Protein AF-A0A2P8VIB0-F1 (afdb_monomer_lite)

Sequence (89 aa):
MISIYPRGADPKTRWYKDEPDINLTINQGQLCIDPAFYTFEEHRQYVVRTVMWSDKKYKETRFGSRLVMAAFEIKNGHAYRVVLEEREL

Secondary structure (DSSP, 8-state):
-EEEEETT--GGG-EEESS--TT--EETTEE---TTT-PPPTT-EEEEEEEEE-HHHHHH-S--EEEEEEEEEEETTEEEEEPPPGGG-

Structure (mmCIF, N/CA/C/O backbone):
data_AF-A0A2P8VIB0-F1
#
_entry.id   AF-A0A2P8VIB0-F1
#
loop_
_atom_site.group_PDB
_atom_site.id
_atom_site.type_symbol
_atom_site.label_atom_id
_atom_site.label_alt_id
_atom_site.label_comp_id
_atom_site.label_asym_id
_atom_site.label_entity_id
_atom_site.label_seq_id
_atom_site.pdbx_PDB_ins_code
_atom_site.Cartn_x
_atom_site.Cartn_y
_atom_site.Cartn_z
_atom_site.occupancy
_atom_site.B_iso_or_equiv
_atom_site.auth_seq_id
_atom_site.auth_comp_id
_atom_site.auth_asym_id
_atom_site.auth_atom_id
_atom_site.pdbx_PDB_model_num
ATOM 1 N N . MET A 1 1 ? 4.635 6.571 -7.792 1.00 84.94 1 MET A N 1
ATOM 2 C CA . MET A 1 1 ? 3.375 6.896 -7.094 1.00 84.94 1 MET A CA 1
ATOM 3 C C . MET A 1 1 ? 2.874 5.721 -6.273 1.00 84.94 1 MET A C 1
ATOM 5 O O . MET A 1 1 ? 2.768 4.613 -6.796 1.00 84.94 1 MET A O 1
ATOM 9 N N . ILE A 1 2 ? 2.512 5.993 -5.021 1.00 89.56 2 ILE A N 1
ATOM 10 C CA . ILE A 1 2 ? 1.784 5.094 -4.121 1.00 89.56 2 ILE A CA 1
ATOM 11 C C . ILE A 1 2 ? 0.599 5.840 -3.493 1.00 89.56 2 ILE A C 1
ATOM 13 O O . ILE A 1 2 ? 0.696 7.025 -3.182 1.00 89.56 2 ILE A O 1
ATOM 17 N N . SER A 1 3 ? -0.521 5.150 -3.310 1.00 92.56 3 SER A N 1
ATOM 18 C CA . SER A 1 3 ? -1.668 5.608 -2.533 1.00 92.56 3 SER A CA 1
ATOM 19 C C . SER A 1 3 ? -2.070 4.524 -1.545 1.00 92.56 3 SER A C 1
ATOM 21 O O . SER A 1 3 ? -2.107 3.343 -1.895 1.00 92.56 3 SER A O 1
ATOM 23 N N . ILE A 1 4 ? -2.336 4.937 -0.310 1.00 93.94 4 ILE A N 1
ATOM 24 C CA . ILE A 1 4 ? -2.691 4.072 0.812 1.00 93.94 4 ILE A CA 1
ATOM 25 C C . ILE A 1 4 ? -3.938 4.665 1.445 1.00 93.94 4 ILE A C 1
ATOM 27 O O . ILE A 1 4 ? -3.983 5.861 1.733 1.00 93.94 4 ILE A O 1
ATOM 31 N N . TYR A 1 5 ? -4.974 3.860 1.635 1.00 94.31 5 TYR A N 1
ATOM 32 C CA . TYR A 1 5 ? -6.210 4.368 2.210 1.00 94.31 5 TYR A CA 1
ATOM 33 C C . TYR A 1 5 ? -7.003 3.273 2.913 1.00 94.31 5 TYR A C 1
ATOM 35 O O . TYR A 1 5 ? -6.990 2.123 2.467 1.00 94.31 5 TYR A O 1
ATOM 43 N N . PRO A 1 6 ? -7.719 3.617 3.997 1.00 94.88 6 PRO A N 1
ATOM 44 C CA . PRO A 1 6 ? -8.714 2.729 4.565 1.00 94.88 6 PRO A CA 1
ATOM 45 C C . PRO A 1 6 ? -9.734 2.315 3.509 1.00 94.88 6 PRO A C 1
ATOM 47 O O . PRO A 1 6 ? -10.194 3.141 2.714 1.00 94.88 6 PRO A O 1
ATOM 50 N N . ARG A 1 7 ? -10.125 1.045 3.511 1.00 93.81 7 ARG A N 1
ATOM 51 C CA . ARG A 1 7 ? -11.164 0.549 2.611 1.00 93.81 7 ARG A CA 1
ATOM 52 C C . ARG A 1 7 ? -12.463 1.333 2.828 1.00 93.81 7 ARG A C 1
ATOM 54 O O . ARG A 1 7 ? -12.893 1.552 3.957 1.00 93.81 7 ARG A O 1
ATOM 61 N N . GLY A 1 8 ? -13.075 1.776 1.729 1.00 90.00 8 GLY A N 1
ATOM 62 C CA . GLY A 1 8 ? -14.276 2.618 1.750 1.00 90.00 8 GLY A CA 1
ATOM 63 C C . GLY A 1 8 ? -14.036 4.108 2.029 1.00 90.00 8 GLY A C 1
ATOM 64 O O . GLY A 1 8 ? -15.008 4.857 2.077 1.00 90.00 8 GLY A O 1
ATOM 65 N N . ALA A 1 9 ? -12.785 4.558 2.184 1.00 91.12 9 ALA A N 1
ATOM 66 C CA . ALA A 1 9 ? -12.481 5.981 2.316 1.00 91.12 9 ALA A CA 1
ATOM 67 C C . ALA A 1 9 ? -12.863 6.776 1.054 1.00 91.12 9 ALA A C 1
ATOM 69 O O . ALA A 1 9 ? -12.692 6.300 -0.078 1.00 91.12 9 ALA A O 1
ATOM 70 N N . ASP A 1 10 ? -13.330 8.011 1.265 1.00 89.12 10 ASP A N 1
ATOM 71 C CA . ASP A 1 10 ? -13.585 8.980 0.197 1.00 89.12 10 ASP A CA 1
ATOM 72 C C . ASP A 1 10 ? -12.309 9.166 -0.652 1.00 89.12 10 ASP A C 1
ATOM 74 O O . ASP A 1 10 ? -11.226 9.367 -0.094 1.00 89.12 10 ASP A O 1
ATOM 78 N N . PRO A 1 11 ? -12.392 9.113 -1.995 1.00 85.81 11 PRO A N 1
ATOM 79 C CA . PRO A 1 11 ? -11.256 9.369 -2.876 1.00 85.81 11 PRO A CA 1
ATOM 80 C C . PRO A 1 11 ? -10.448 10.631 -2.545 1.00 85.81 11 PRO A C 1
ATOM 82 O O . PRO A 1 11 ? -9.231 10.627 -2.719 1.00 85.81 11 PRO A O 1
ATOM 85 N N . LYS A 1 12 ? -11.095 11.686 -2.036 1.00 86.38 12 LYS A N 1
ATOM 86 C CA . LYS A 1 12 ? -10.465 12.967 -1.685 1.00 86.38 12 LYS A CA 1
ATOM 87 C C . LYS A 1 12 ? -9.612 12.909 -0.419 1.00 86.38 12 LYS A C 1
ATOM 89 O O . LYS A 1 12 ? -8.784 13.791 -0.221 1.00 86.38 12 LYS A O 1
ATOM 94 N N . THR A 1 13 ? -9.813 11.910 0.439 1.00 85.81 13 THR A N 1
ATOM 95 C CA . THR A 1 13 ? -9.085 11.762 1.712 1.00 85.81 13 THR A CA 1
ATOM 96 C C . THR A 1 13 ? -7.992 10.702 1.646 1.00 85.81 13 THR A C 1
ATOM 98 O O . THR A 1 13 ? -7.326 10.430 2.645 1.00 85.81 13 THR A O 1
ATOM 101 N N . ARG A 1 14 ? -7.787 10.096 0.471 1.00 90.31 14 ARG A N 1
ATOM 102 C CA . ARG A 1 14 ? -6.760 9.075 0.277 1.00 90.31 14 ARG A CA 1
ATOM 103 C C . ARG A 1 14 ? -5.382 9.691 0.438 1.00 90.31 14 ARG A C 1
ATOM 105 O O . ARG A 1 14 ? -5.042 10.678 -0.213 1.00 90.31 14 ARG A O 1
ATOM 112 N N . TRP A 1 15 ? -4.568 9.053 1.265 1.00 92.50 15 TRP A N 1
ATOM 113 C CA . TRP A 1 15 ? -3.168 9.407 1.363 1.00 92.50 15 TRP A CA 1
ATOM 114 C C . TRP A 1 15 ? -2.459 8.982 0.070 1.00 92.50 15 TRP A C 1
ATOM 116 O O . TRP A 1 15 ? -2.695 7.886 -0.459 1.00 92.50 15 TRP A O 1
ATOM 126 N N . TYR A 1 16 ? -1.625 9.861 -0.479 1.00 90.50 16 TYR A N 1
ATOM 127 C CA . TYR A 1 16 ? -0.865 9.588 -1.693 1.00 90.50 16 TYR A CA 1
ATOM 128 C C . TYR A 1 16 ? 0.497 10.275 -1.654 1.00 90.50 16 TYR A C 1
ATOM 130 O O . TYR A 1 16 ? 0.663 11.338 -1.058 1.00 90.50 16 TYR A O 1
ATOM 138 N N . LYS A 1 17 ? 1.462 9.663 -2.338 1.00 88.38 17 LYS A N 1
ATOM 139 C CA . LYS A 1 17 ? 2.772 10.245 -2.617 1.00 88.38 17 LYS A CA 1
ATOM 140 C C . LYS A 1 17 ? 3.152 9.922 -4.056 1.00 88.38 17 LYS A C 1
ATOM 142 O O . LYS A 1 17 ? 3.192 8.751 -4.448 1.00 88.38 17 LYS A O 1
ATOM 147 N N . ASP A 1 18 ? 3.375 10.962 -4.855 1.00 82.75 18 ASP A N 1
ATOM 148 C CA . ASP A 1 18 ? 3.625 10.812 -6.291 1.00 82.75 18 ASP A CA 1
ATOM 149 C C . ASP A 1 18 ? 5.024 10.243 -6.564 1.00 82.75 18 ASP A C 1
ATOM 151 O O . ASP A 1 18 ? 5.182 9.210 -7.221 1.00 82.75 18 ASP A O 1
ATOM 155 N N . GLU A 1 19 ? 6.019 10.812 -5.890 1.00 78.81 19 GLU A N 1
ATOM 156 C CA . GLU A 1 19 ? 7.403 10.347 -5.866 1.00 78.81 19 GLU A CA 1
ATOM 157 C C . GLU A 1 19 ? 7.708 9.763 -4.478 1.00 78.81 19 GLU A C 1
ATOM 159 O O . GLU A 1 19 ? 8.162 10.476 -3.581 1.00 78.81 19 GLU A O 1
ATOM 164 N N . PRO A 1 20 ? 7.361 8.487 -4.218 1.00 68.75 20 PRO A N 1
ATOM 165 C CA . PRO A 1 20 ? 7.761 7.840 -2.979 1.00 68.75 20 PRO A CA 1
ATOM 166 C C . PRO A 1 20 ? 9.287 7.799 -2.882 1.00 68.75 20 PRO A C 1
ATOM 168 O O . PRO A 1 20 ? 9.949 7.451 -3.858 1.00 68.75 20 PRO A O 1
ATOM 171 N N . ASP A 1 21 ? 9.832 8.125 -1.707 1.00 64.19 21 ASP A N 1
ATOM 172 C CA . ASP A 1 21 ? 11.275 8.046 -1.478 1.00 64.19 21 ASP A CA 1
ATOM 173 C C . ASP A 1 21 ? 11.797 6.634 -1.784 1.00 64.19 21 ASP A C 1
ATOM 175 O O . ASP A 1 21 ? 11.096 5.636 -1.587 1.00 64.19 21 ASP A O 1
ATOM 179 N N . ILE A 1 22 ? 13.060 6.573 -2.216 1.00 53.00 22 ILE A N 1
ATOM 180 C CA . ILE A 1 22 ? 13.832 5.389 -2.649 1.00 53.00 22 ILE A CA 1
ATOM 181 C C . ILE A 1 22 ? 13.723 4.163 -1.717 1.00 53.00 22 ILE A C 1
ATOM 183 O O . ILE A 1 22 ? 13.988 3.039 -2.142 1.00 53.00 22 ILE A O 1
ATOM 187 N N . ASN A 1 23 ? 13.297 4.344 -0.466 1.00 56.06 23 ASN A N 1
ATOM 188 C CA . ASN A 1 23 ? 13.193 3.274 0.525 1.00 56.06 23 ASN A CA 1
ATOM 189 C C . ASN A 1 23 ? 11.921 2.418 0.414 1.00 56.06 23 ASN A C 1
ATOM 191 O O . ASN A 1 23 ? 11.827 1.405 1.109 1.00 56.06 23 ASN A O 1
ATOM 195 N N . LEU A 1 24 ? 10.975 2.756 -0.474 1.00 63.34 24 LEU A N 1
ATOM 196 C CA . LEU A 1 24 ? 9.924 1.826 -0.905 1.00 63.34 24 LEU A CA 1
ATOM 197 C C . LEU A 1 24 ? 10.549 0.730 -1.770 1.00 63.34 24 LEU A C 1
ATOM 199 O O . LEU A 1 24 ? 10.501 0.728 -3.000 1.00 63.34 24 LEU A O 1
ATOM 203 N N . THR A 1 25 ? 11.204 -0.192 -1.080 1.00 62.88 25 THR A N 1
ATOM 204 C CA . THR A 1 25 ? 11.925 -1.293 -1.689 1.00 62.88 25 THR A CA 1
ATOM 205 C C . THR A 1 25 ? 10.970 -2.433 -1.976 1.00 62.88 25 THR A C 1
ATOM 207 O O . THR A 1 25 ? 10.068 -2.762 -1.201 1.00 62.88 25 THR A O 1
ATOM 210 N N . ILE A 1 26 ? 11.189 -3.044 -3.134 1.00 65.56 26 ILE A N 1
ATOM 211 C CA . ILE A 1 26 ? 10.539 -4.291 -3.493 1.00 65.56 26 ILE A CA 1
ATOM 212 C C . ILE A 1 26 ? 11.554 -5.376 -3.234 1.00 65.56 26 ILE A C 1
ATOM 214 O O . ILE A 1 26 ? 12.436 -5.625 -4.056 1.00 65.56 26 ILE A O 1
ATOM 218 N N . ASN A 1 27 ? 11.455 -5.981 -2.060 1.00 68.25 27 ASN A N 1
ATOM 219 C CA . ASN A 1 27 ? 12.354 -7.045 -1.669 1.00 68.25 27 ASN A CA 1
ATOM 220 C C . ASN A 1 27 ? 11.674 -8.384 -1.943 1.00 68.25 27 ASN A C 1
ATOM 222 O O . ASN A 1 27 ? 10.603 -8.656 -1.412 1.00 68.25 27 ASN A O 1
ATOM 226 N N . GLN A 1 28 ? 12.258 -9.199 -2.825 1.00 68.50 28 GLN A N 1
ATOM 227 C CA . GLN A 1 28 ? 11.736 -10.532 -3.165 1.00 68.50 28 GLN A CA 1
ATOM 228 C C . GLN A 1 28 ? 10.245 -10.545 -3.571 1.00 68.50 28 GLN A C 1
ATOM 230 O O . GLN A 1 28 ? 9.506 -11.478 -3.270 1.00 68.50 28 GLN A O 1
ATOM 235 N N . GLY A 1 29 ? 9.790 -9.499 -4.270 1.00 68.88 29 GLY A N 1
ATOM 236 C CA . GLY A 1 29 ? 8.395 -9.371 -4.709 1.00 68.88 29 GLY A CA 1
ATOM 237 C C . GLY A 1 29 ? 7.422 -8.886 -3.630 1.00 68.88 29 GLY A C 1
ATOM 238 O O . GLY A 1 29 ? 6.219 -8.859 -3.878 1.00 68.88 29 GLY A O 1
ATOM 239 N N . GLN A 1 30 ? 7.920 -8.481 -2.462 1.00 76.94 30 GLN A N 1
ATOM 240 C CA . GLN A 1 30 ? 7.134 -7.881 -1.390 1.00 76.94 30 GLN A CA 1
ATOM 241 C C . GLN A 1 30 ? 7.310 -6.366 -1.397 1.00 76.94 30 GLN A C 1
ATOM 243 O O . GLN A 1 30 ? 8.423 -5.867 -1.553 1.00 76.94 30 GLN A O 1
ATOM 248 N N . LEU A 1 31 ? 6.208 -5.640 -1.224 1.00 79.38 31 LEU A N 1
ATOM 249 C CA . LEU A 1 31 ? 6.232 -4.201 -0.995 1.00 79.38 31 LEU A CA 1
ATOM 250 C C . LEU A 1 31 ? 6.454 -3.950 0.498 1.00 79.38 31 LEU A C 1
ATOM 252 O O . LEU A 1 31 ? 5.562 -4.226 1.300 1.00 79.38 31 LEU A O 1
ATOM 256 N N . CYS A 1 32 ? 7.620 -3.424 0.862 1.00 81.50 32 CYS A N 1
ATOM 257 C CA . CYS A 1 32 ? 7.931 -3.083 2.247 1.00 81.50 32 CYS A CA 1
ATOM 258 C C . CYS A 1 32 ? 7.582 -1.613 2.508 1.00 81.50 32 CYS A C 1
ATOM 260 O O . CYS A 1 32 ? 8.150 -0.719 1.882 1.00 81.50 32 CYS A O 1
ATOM 262 N N . ILE A 1 33 ? 6.640 -1.367 3.420 1.00 83.81 33 ILE A N 1
ATOM 263 C CA . ILE A 1 33 ? 6.213 -0.021 3.824 1.00 83.81 33 ILE A CA 1
ATOM 264 C C . ILE A 1 33 ? 6.718 0.214 5.245 1.00 83.81 33 ILE A C 1
ATOM 266 O O . ILE A 1 33 ? 6.272 -0.451 6.177 1.00 83.81 33 ILE A O 1
ATOM 270 N N . ASP A 1 34 ? 7.669 1.132 5.395 1.00 83.50 34 ASP A N 1
ATOM 271 C CA . ASP A 1 34 ? 8.221 1.496 6.701 1.00 83.50 34 ASP A CA 1
ATOM 272 C C . ASP A 1 34 ? 7.153 2.209 7.562 1.00 83.50 34 ASP A C 1
ATOM 274 O O . ASP A 1 34 ? 6.422 3.052 7.032 1.00 83.50 34 ASP A O 1
ATOM 278 N N . PRO A 1 35 ? 7.047 1.939 8.875 1.00 83.06 35 PRO A N 1
ATOM 279 C CA . PRO A 1 35 ? 6.157 2.686 9.767 1.00 83.06 35 PRO A CA 1
ATOM 280 C C . PRO A 1 35 ? 6.395 4.207 9.772 1.00 83.06 35 PRO A C 1
ATOM 282 O O . PRO A 1 35 ? 5.455 4.968 9.976 1.00 83.06 35 PRO A O 1
ATOM 285 N N . ALA A 1 36 ? 7.620 4.675 9.505 1.00 84.94 36 ALA A N 1
ATOM 286 C CA . ALA A 1 36 ? 7.924 6.097 9.328 1.00 84.94 36 ALA A CA 1
ATOM 287 C C . ALA A 1 36 ? 7.345 6.673 8.022 1.00 84.94 36 ALA A C 1
ATOM 289 O O . ALA A 1 36 ? 7.180 7.886 7.899 1.00 84.94 36 ALA A O 1
ATOM 290 N N . PHE A 1 37 ? 7.041 5.817 7.042 1.00 86.38 37 PHE A N 1
ATOM 291 C CA . PHE A 1 37 ? 6.402 6.199 5.786 1.00 86.38 37 PHE A CA 1
ATOM 292 C C . PHE A 1 37 ? 4.877 6.262 5.919 1.00 86.38 37 PHE A C 1
ATOM 294 O O . PHE A 1 37 ? 4.257 7.214 5.445 1.00 86.38 37 PHE A O 1
ATOM 301 N N . TYR A 1 38 ? 4.271 5.247 6.541 1.00 89.25 38 TYR A N 1
ATOM 302 C CA . TYR A 1 38 ? 2.83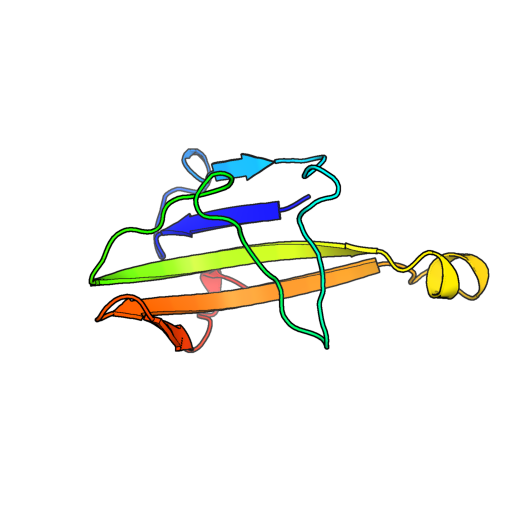5 5.200 6.802 1.00 89.25 38 TYR A CA 1
ATOM 303 C C . TYR A 1 38 ? 2.519 4.281 7.985 1.00 89.25 38 TYR A C 1
ATOM 305 O O . TYR A 1 38 ? 2.898 3.109 7.987 1.00 89.25 38 TYR A O 1
ATOM 313 N N . THR A 1 39 ? 1.751 4.789 8.948 1.00 91.06 39 THR A N 1
ATOM 314 C CA . THR A 1 39 ? 1.280 4.009 10.098 1.00 91.06 39 THR A CA 1
ATOM 315 C C . THR A 1 39 ? -0.117 3.471 9.832 1.00 91.06 39 THR A C 1
ATOM 317 O O . THR A 1 39 ? -1.044 4.233 9.556 1.00 91.06 39 THR A O 1
ATOM 320 N N . PHE A 1 40 ? -0.280 2.157 9.953 1.00 93.00 40 PHE A N 1
ATOM 321 C CA . PHE A 1 40 ? -1.579 1.506 9.845 1.00 93.00 40 PHE A CA 1
ATOM 322 C C . PHE A 1 40 ? -2.236 1.349 11.218 1.00 93.00 40 PHE A C 1
ATOM 324 O O . PHE A 1 40 ? -1.567 1.049 12.204 1.00 93.00 40 PHE A O 1
ATOM 331 N N . GLU A 1 41 ? -3.551 1.530 11.267 1.00 94.00 41 GLU A N 1
ATOM 332 C CA . GLU A 1 41 ? -4.354 1.300 12.464 1.00 94.00 41 GLU A CA 1
ATOM 333 C C . GLU A 1 41 ? -4.729 -0.179 12.596 1.00 94.00 41 GLU A C 1
ATOM 335 O O . GLU A 1 41 ? -5.012 -0.863 11.608 1.00 94.00 41 GLU A O 1
ATOM 340 N N . GLU A 1 42 ? -4.775 -0.650 13.838 1.00 94.75 42 GLU A N 1
ATOM 341 C CA . GLU A 1 42 ? -5.189 -2.004 14.192 1.00 94.75 42 GLU A CA 1
ATOM 342 C C . GLU A 1 42 ? -6.677 -2.246 13.873 1.00 94.75 42 GLU A C 1
ATOM 344 O O . GLU A 1 42 ? -7.508 -1.347 14.006 1.00 94.75 42 GLU A O 1
ATOM 349 N N . HIS A 1 43 ? -7.031 -3.475 13.482 1.00 94.75 43 HIS A N 1
ATOM 350 C CA . HIS A 1 43 ? -8.398 -3.911 13.151 1.00 94.75 43 HIS A CA 1
ATOM 351 C C . HIS A 1 43 ? -9.055 -3.133 12.006 1.00 94.75 43 HIS A C 1
ATOM 353 O O . HIS A 1 43 ? -10.281 -3.009 11.933 1.00 94.75 43 HIS A O 1
ATOM 359 N N . ARG A 1 44 ? -8.237 -2.617 11.085 1.00 95.06 44 ARG A N 1
ATOM 360 C CA . ARG A 1 44 ? -8.698 -1.833 9.943 1.00 95.06 44 ARG A CA 1
ATOM 361 C C . ARG A 1 44 ? -8.222 -2.434 8.628 1.00 95.06 44 ARG A C 1
ATOM 363 O O . ARG A 1 44 ? -7.094 -2.913 8.508 1.00 95.06 44 ARG A O 1
ATOM 370 N N . GLN A 1 45 ? -9.110 -2.406 7.634 1.00 96.44 45 GLN A N 1
ATOM 371 C CA . GLN A 1 45 ? -8.800 -2.813 6.266 1.00 96.44 45 GLN A CA 1
ATOM 372 C C . GLN A 1 45 ? -8.279 -1.630 5.458 1.00 96.44 45 GLN A C 1
ATOM 374 O O . GLN A 1 45 ? -8.836 -0.531 5.508 1.00 96.44 45 GLN A O 1
ATOM 379 N N . TYR A 1 46 ? -7.247 -1.887 4.669 1.00 95.75 46 TYR A N 1
ATOM 380 C CA . TYR A 1 46 ? -6.586 -0.924 3.807 1.00 95.75 46 TYR A CA 1
ATOM 381 C C . TYR A 1 46 ? -6.498 -1.447 2.384 1.00 95.75 46 TYR A C 1
ATOM 383 O O . TYR A 1 46 ? -6.436 -2.654 2.146 1.00 95.75 46 TYR A O 1
ATOM 391 N N . VAL A 1 47 ? -6.434 -0.507 1.448 1.00 95.06 47 VAL A N 1
ATOM 392 C CA . VAL A 1 47 ? -6.049 -0.747 0.064 1.00 95.06 47 VAL A CA 1
ATOM 393 C C . VAL A 1 47 ? -4.781 0.045 -0.217 1.00 95.06 47 VAL A C 1
ATOM 395 O O . VAL A 1 47 ? -4.688 1.236 0.090 1.00 95.06 47 VAL A O 1
ATOM 398 N N . VAL A 1 48 ? -3.805 -0.625 -0.820 1.00 92.56 48 VAL A N 1
ATOM 399 C CA . VAL A 1 48 ? -2.588 -0.009 -1.343 1.00 92.56 48 VAL A CA 1
ATOM 400 C C . VAL A 1 48 ? -2.609 -0.115 -2.856 1.00 92.56 48 VAL A C 1
ATOM 402 O O . VAL A 1 48 ? -2.808 -1.194 -3.410 1.00 92.56 48 VAL A O 1
ATOM 405 N N . ARG A 1 49 ? -2.367 1.015 -3.518 1.00 91.50 49 ARG A N 1
ATOM 406 C CA . ARG A 1 49 ? -2.209 1.133 -4.966 1.00 91.50 49 ARG A CA 1
ATOM 407 C C . ARG A 1 49 ? -0.839 1.723 -5.259 1.00 91.50 49 ARG A C 1
ATOM 409 O O . ARG A 1 49 ? -0.562 2.840 -4.838 1.00 91.50 49 ARG A O 1
ATOM 416 N N . THR A 1 50 ? 0.004 1.023 -6.006 1.00 88.25 50 THR A N 1
ATOM 417 C CA . THR A 1 50 ? 1.345 1.511 -6.356 1.00 88.25 50 THR A CA 1
ATOM 418 C C . THR A 1 50 ? 1.685 1.240 -7.815 1.00 88.25 50 THR A C 1
ATOM 420 O O . THR A 1 50 ? 1.302 0.210 -8.368 1.00 88.25 50 THR A O 1
ATOM 423 N N . VAL A 1 51 ? 2.390 2.175 -8.452 1.00 84.75 51 VAL A N 1
ATOM 424 C CA . VAL A 1 51 ? 2.968 1.968 -9.784 1.00 84.75 51 VAL A CA 1
ATOM 425 C C . VAL A 1 51 ? 4.428 1.589 -9.613 1.00 84.75 51 VAL A C 1
ATOM 427 O O . VAL A 1 51 ? 5.246 2.394 -9.171 1.00 84.75 51 VAL A O 1
ATOM 430 N N . MET A 1 52 ? 4.742 0.359 -9.991 1.00 80.19 52 MET A N 1
ATOM 431 C CA . MET A 1 52 ? 6.088 -0.187 -9.976 1.00 80.19 52 MET A CA 1
ATOM 432 C C . MET A 1 52 ? 6.735 0.005 -11.337 1.00 80.19 52 MET A C 1
ATOM 434 O O . MET A 1 52 ? 6.147 -0.377 -12.349 1.00 80.19 52 MET A O 1
ATOM 438 N N . TRP A 1 53 ? 7.952 0.541 -11.355 1.00 78.19 53 TRP A N 1
ATOM 439 C CA . TRP A 1 53 ? 8.754 0.712 -12.563 1.00 78.19 53 TRP A CA 1
ATOM 440 C C . TRP A 1 53 ? 9.929 -0.261 -12.570 1.00 78.19 53 TRP A C 1
ATOM 442 O O . TRP A 1 53 ? 10.522 -0.554 -11.535 1.00 78.19 53 TRP A O 1
ATOM 452 N N . SER A 1 54 ? 10.258 -0.780 -13.749 1.00 77.94 54 SER A N 1
ATOM 453 C CA . SER A 1 54 ? 11.450 -1.586 -13.973 1.00 77.94 54 SER A CA 1
ATOM 454 C C . SER A 1 54 ? 12.293 -0.942 -15.061 1.00 77.94 54 SER A C 1
ATOM 456 O O . SER A 1 54 ? 11.950 -1.015 -16.241 1.00 77.94 54 SER A O 1
ATOM 458 N N . ASP A 1 55 ? 13.438 -0.384 -14.672 1.00 78.56 55 ASP A N 1
ATOM 459 C CA . ASP A 1 55 ? 14.386 0.239 -15.604 1.00 78.56 55 ASP A CA 1
ATOM 460 C C . ASP A 1 55 ? 14.856 -0.742 -16.679 1.00 78.56 55 ASP A C 1
ATOM 462 O O . ASP A 1 55 ? 15.004 -0.388 -17.849 1.00 78.56 55 ASP A O 1
ATOM 466 N N . LYS A 1 56 ? 15.038 -2.013 -16.298 1.00 81.69 56 LYS A N 1
ATOM 467 C CA . LYS A 1 56 ? 15.368 -3.085 -17.240 1.00 81.69 56 LYS A CA 1
ATOM 468 C C . LYS A 1 56 ? 14.260 -3.268 -18.279 1.00 81.69 56 LYS A C 1
ATOM 470 O O . LYS A 1 56 ? 14.544 -3.275 -19.472 1.00 81.69 56 LYS A O 1
ATOM 475 N N . LYS A 1 57 ? 12.998 -3.388 -17.849 1.00 80.88 57 LYS A N 1
ATOM 476 C CA . LYS A 1 57 ? 11.874 -3.599 -18.778 1.00 80.88 57 LYS A CA 1
ATOM 477 C C . LYS A 1 57 ? 11.526 -2.371 -19.600 1.00 80.88 57 LYS A C 1
ATOM 479 O O . LYS A 1 57 ? 11.059 -2.537 -20.723 1.00 80.88 57 LYS A O 1
ATOM 484 N N . TYR A 1 58 ? 11.776 -1.178 -19.074 1.00 81.12 58 TYR A N 1
ATOM 485 C CA . TYR A 1 58 ? 11.579 0.074 -19.793 1.00 81.12 58 TYR A CA 1
ATOM 486 C C . TYR A 1 58 ? 12.532 0.215 -20.989 1.00 81.12 58 TYR A C 1
ATOM 488 O O . TYR A 1 58 ? 12.139 0.711 -22.038 1.00 81.12 58 TYR A O 1
ATOM 496 N N . LYS A 1 59 ? 13.767 -0.292 -20.872 1.00 84.56 59 LYS A N 1
ATOM 497 C CA . LYS A 1 59 ? 14.724 -0.336 -21.994 1.00 84.56 59 LYS A CA 1
ATOM 498 C C . LYS A 1 59 ? 14.346 -1.355 -23.074 1.00 84.56 59 LYS A C 1
ATOM 500 O O . LYS A 1 59 ? 14.711 -1.179 -24.229 1.00 84.56 59 LYS A O 1
ATOM 505 N N . GLU A 1 60 ? 13.639 -2.419 -22.699 1.00 88.00 60 GLU A N 1
ATOM 506 C CA . GLU A 1 60 ? 13.255 -3.514 -23.603 1.00 88.00 60 GLU A CA 1
ATOM 507 C C . GLU A 1 60 ? 11.877 -3.293 -24.253 1.00 88.00 60 GLU A C 1
ATOM 509 O O . GLU A 1 60 ? 11.610 -3.807 -25.337 1.00 88.00 60 GLU A O 1
ATOM 514 N N . THR A 1 61 ? 10.967 -2.575 -23.586 1.00 83.31 61 THR A N 1
ATOM 515 C CA . THR A 1 61 ? 9.568 -2.429 -24.007 1.00 83.31 61 THR A CA 1
ATOM 516 C C . THR A 1 61 ? 8.969 -1.104 -23.535 1.00 83.31 61 THR A C 1
ATOM 518 O O . THR A 1 61 ? 9.334 -0.581 -22.486 1.00 83.31 61 THR A O 1
ATOM 521 N N . ARG A 1 62 ? 7.913 -0.638 -24.214 1.00 75.88 62 ARG A N 1
ATOM 522 C CA . ARG A 1 62 ? 7.071 0.476 -23.731 1.00 75.88 62 ARG A CA 1
ATOM 523 C C . ARG A 1 62 ? 6.253 0.160 -22.464 1.00 75.88 62 ARG A C 1
ATOM 525 O O . ARG A 1 62 ? 5.5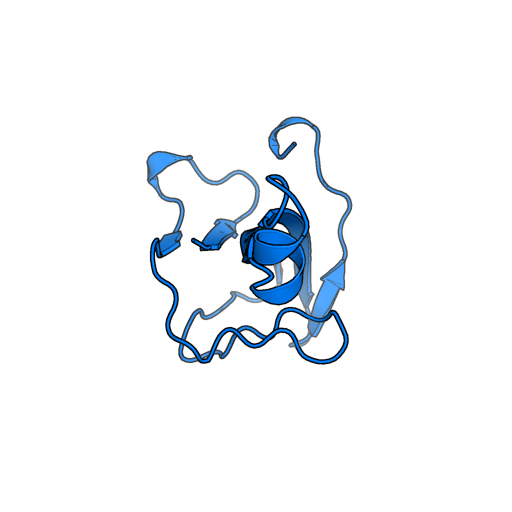62 1.034 -21.959 1.00 75.88 62 ARG A O 1
ATOM 532 N N . PHE A 1 63 ? 6.299 -1.076 -21.960 1.00 77.38 63 PHE A N 1
ATOM 533 C CA . PHE A 1 63 ? 5.522 -1.563 -20.814 1.00 77.38 63 PHE A CA 1
ATOM 534 C C . PHE A 1 63 ? 6.411 -1.759 -19.575 1.00 77.38 63 PHE A C 1
ATOM 536 O O . PHE A 1 63 ? 6.364 -2.790 -18.903 1.00 77.38 63 PHE A O 1
ATOM 543 N N . GLY A 1 64 ? 7.261 -0.770 -19.287 1.00 81.06 64 GLY A N 1
ATOM 544 C CA . GLY A 1 64 ? 8.200 -0.803 -18.162 1.00 81.06 64 GLY A CA 1
ATOM 545 C C . GLY A 1 64 ? 7.559 -0.646 -16.780 1.00 81.06 64 GLY A C 1
ATOM 546 O O . GLY A 1 64 ? 8.263 -0.788 -15.781 1.00 81.06 64 GLY A O 1
ATOM 547 N N . SER A 1 65 ? 6.254 -0.369 -16.707 1.00 82.81 65 SER A N 1
ATOM 548 C CA . SER A 1 65 ? 5.524 -0.184 -15.455 1.00 82.81 65 SER A CA 1
ATOM 549 C C . SER A 1 65 ? 4.407 -1.201 -15.247 1.00 82.81 65 SER A C 1
ATOM 551 O O . SER A 1 65 ? 3.858 -1.775 -16.190 1.00 82.81 65 SER A O 1
ATOM 553 N N . ARG A 1 66 ? 4.062 -1.424 -13.978 1.00 83.50 66 ARG A N 1
ATOM 554 C CA . ARG A 1 66 ? 2.902 -2.211 -13.558 1.00 83.50 66 ARG A CA 1
ATOM 555 C C . ARG A 1 66 ? 2.171 -1.511 -12.430 1.00 83.50 66 ARG A C 1
ATOM 557 O O . ARG A 1 66 ? 2.793 -1.037 -11.484 1.00 83.50 66 ARG A O 1
ATOM 564 N N . LEU A 1 67 ? 0.848 -1.504 -12.519 1.00 85.38 67 LEU A N 1
ATOM 565 C CA . LEU A 1 67 ? 0.003 -1.175 -11.386 1.00 85.38 67 LEU A CA 1
ATOM 566 C C . LEU A 1 67 ? -0.111 -2.405 -10.486 1.00 85.38 67 LEU A C 1
ATOM 568 O O . LEU A 1 67 ? -0.450 -3.489 -10.959 1.00 85.38 67 LEU A O 1
ATOM 572 N N . VAL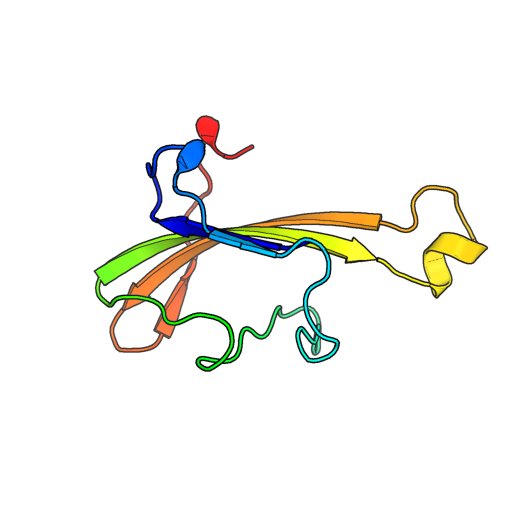 A 1 68 ? 0.157 -2.231 -9.199 1.00 86.38 68 VAL A N 1
ATOM 573 C CA . VAL A 1 68 ? -0.049 -3.256 -8.178 1.00 86.38 68 VAL A CA 1
ATOM 574 C C . VAL A 1 68 ? -1.049 -2.737 -7.166 1.00 86.38 68 VAL A C 1
ATOM 576 O O . VAL A 1 68 ? -0.921 -1.620 -6.659 1.00 86.38 68 VAL A O 1
ATOM 579 N N . MET A 1 69 ? -2.060 -3.560 -6.904 1.00 90.69 69 MET A N 1
ATOM 580 C CA . MET A 1 69 ? -3.101 -3.290 -5.926 1.00 90.69 69 MET A CA 1
ATOM 581 C C . MET A 1 69 ? -3.198 -4.459 -4.962 1.00 90.69 69 MET A C 1
ATOM 583 O O . MET A 1 69 ? -3.160 -5.620 -5.373 1.00 90.69 69 MET A O 1
ATOM 587 N N . ALA A 1 70 ? -3.303 -4.144 -3.680 1.00 91.81 70 ALA A N 1
ATOM 588 C CA . ALA A 1 70 ? -3.474 -5.126 -2.625 1.00 91.81 70 ALA A CA 1
ATOM 589 C C . ALA A 1 70 ? -4.430 -4.577 -1.572 1.00 91.81 70 ALA A C 1
ATOM 591 O O . ALA A 1 70 ? -4.373 -3.393 -1.242 1.00 91.81 70 ALA A O 1
ATOM 592 N N . ALA A 1 71 ? -5.268 -5.456 -1.032 1.00 95.25 71 ALA A N 1
ATOM 593 C CA . ALA A 1 71 ? -6.081 -5.166 0.133 1.00 95.25 71 ALA A CA 1
ATOM 594 C C . ALA A 1 71 ? -5.670 -6.081 1.288 1.00 95.25 71 ALA A C 1
ATOM 596 O O . ALA A 1 71 ? -5.388 -7.270 1.090 1.00 95.25 71 ALA A O 1
ATOM 597 N N . PHE A 1 72 ? -5.621 -5.523 2.493 1.00 95.50 72 PHE A N 1
ATOM 598 C CA . PHE A 1 72 ? -5.268 -6.262 3.701 1.00 95.50 72 PHE A CA 1
ATOM 599 C C . PHE A 1 72 ? -5.924 -5.674 4.948 1.00 95.50 72 PHE A C 1
ATOM 601 O O . PHE A 1 72 ? -6.297 -4.507 4.973 1.00 95.50 72 PHE A O 1
ATOM 608 N N . GLU A 1 73 ? -6.042 -6.491 5.987 1.00 96.69 73 GLU A N 1
ATOM 609 C CA . GLU A 1 73 ? -6.419 -6.097 7.343 1.00 96.69 73 GLU A CA 1
ATOM 610 C C . GLU A 1 73 ? -5.186 -6.128 8.244 1.00 96.69 73 GLU A C 1
ATOM 612 O O . GLU A 1 73 ? -4.411 -7.086 8.184 1.00 96.69 73 GLU A O 1
ATOM 617 N N . ILE A 1 74 ? -5.011 -5.113 9.090 1.00 94.50 74 ILE A N 1
ATOM 618 C CA . ILE A 1 74 ? -4.022 -5.170 10.169 1.00 94.50 74 ILE A CA 1
ATOM 619 C C . ILE A 1 74 ? -4.655 -5.801 11.402 1.00 94.50 74 ILE A C 1
ATOM 621 O O . ILE A 1 74 ? -5.669 -5.319 11.905 1.00 94.50 74 ILE A O 1
ATOM 625 N N . LYS A 1 75 ? -4.055 -6.887 11.887 1.00 95.12 75 LYS A N 1
ATOM 626 C CA . LYS A 1 75 ? -4.496 -7.593 13.086 1.00 95.12 75 LYS A CA 1
ATOM 627 C C . LYS A 1 75 ? -3.318 -8.248 13.800 1.00 95.12 75 LYS A C 1
ATOM 629 O O . LYS A 1 75 ? -2.462 -8.869 13.182 1.00 95.12 75 LYS A O 1
ATOM 634 N N . ASN A 1 76 ? -3.297 -8.153 15.118 1.00 91.62 76 ASN A N 1
ATOM 635 C CA . ASN A 1 76 ? -2.200 -8.546 15.991 1.00 91.62 76 ASN A CA 1
ATOM 636 C C . ASN A 1 76 ? -0.823 -8.078 15.480 1.00 91.62 76 ASN A C 1
ATOM 638 O O . ASN A 1 76 ? 0.130 -8.852 15.508 1.00 91.62 76 ASN A O 1
ATOM 642 N N . GLY A 1 77 ? -0.723 -6.854 14.948 1.00 86.56 77 GLY A N 1
ATOM 643 C CA . GLY A 1 77 ? 0.526 -6.332 14.375 1.00 86.56 77 GLY A CA 1
ATOM 644 C C . GLY A 1 77 ? 0.972 -6.978 13.052 1.00 86.56 77 GLY A C 1
ATOM 645 O O . GLY A 1 77 ? 2.104 -6.769 12.618 1.00 86.56 77 GLY A O 1
ATOM 646 N N . HIS A 1 78 ? 0.105 -7.751 12.391 1.00 89.69 78 HIS A N 1
ATOM 647 C CA . HIS A 1 78 ? 0.371 -8.393 11.102 1.00 89.69 78 HIS A CA 1
ATOM 648 C C . HIS A 1 78 ? -0.642 -7.970 10.036 1.00 89.69 78 HIS A C 1
ATOM 650 O O . HIS A 1 78 ? -1.808 -7.720 10.334 1.00 89.69 78 HIS A O 1
ATOM 656 N N . ALA A 1 79 ? -0.208 -7.951 8.774 1.00 91.62 79 ALA A N 1
ATOM 657 C CA . ALA A 1 79 ? -1.085 -7.738 7.629 1.00 91.62 79 ALA A CA 1
ATOM 658 C C . ALA A 1 79 ? -1.626 -9.074 7.097 1.00 91.62 79 ALA A C 1
ATOM 660 O O . ALA A 1 79 ? -0.859 -9.949 6.692 1.00 91.62 79 ALA A O 1
ATOM 661 N N . TYR A 1 80 ? -2.948 -9.209 7.037 1.00 94.69 80 TYR A N 1
ATOM 662 C CA . TYR A 1 80 ? -3.635 -10.355 6.447 1.00 94.69 80 TYR A CA 1
ATOM 663 C C . TYR A 1 80 ? -4.300 -9.946 5.148 1.00 94.69 80 TYR A C 1
ATOM 665 O O . TYR A 1 80 ? -5.064 -8.986 5.108 1.00 94.69 80 TYR A O 1
ATO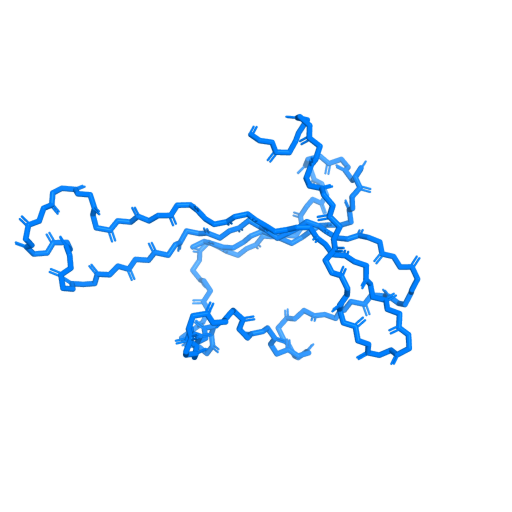M 673 N N . ARG A 1 81 ? -4.037 -10.689 4.073 1.00 94.12 81 ARG A N 1
ATOM 674 C CA . ARG A 1 81 ? -4.663 -10.436 2.774 1.00 94.12 81 ARG A CA 1
ATOM 675 C C . ARG A 1 81 ? -6.187 -10.506 2.887 1.00 94.12 81 ARG A C 1
ATOM 677 O O . ARG A 1 81 ? -6.722 -11.488 3.394 1.00 94.12 81 ARG A O 1
ATOM 684 N N . VAL A 1 82 ? -6.865 -9.532 2.287 1.00 95.62 82 VAL A N 1
ATOM 685 C CA . VAL A 1 82 ? -8.298 -9.604 1.985 1.00 95.62 82 VAL A CA 1
ATOM 686 C C . VAL A 1 82 ? -8.514 -9.510 0.474 1.00 95.62 82 VAL A C 1
ATOM 688 O O . VAL A 1 82 ? -7.633 -9.094 -0.282 1.00 95.62 82 VAL A O 1
ATOM 691 N N . VAL A 1 83 ? -9.666 -9.979 0.004 1.00 95.06 83 VAL A N 1
ATOM 692 C CA . VAL A 1 83 ? -10.006 -9.956 -1.425 1.00 95.06 83 VAL A CA 1
ATOM 693 C C . VAL A 1 83 ? -10.343 -8.525 -1.828 1.00 95.06 83 VAL A C 1
ATOM 695 O O . VAL A 1 83 ? -11.099 -7.872 -1.113 1.00 95.06 83 VAL A O 1
ATOM 698 N N . LEU A 1 84 ? -9.777 -8.045 -2.940 1.00 93.56 84 LEU A N 1
ATOM 699 C CA . LEU A 1 84 ? -10.140 -6.759 -3.546 1.00 93.56 84 LEU A CA 1
ATOM 700 C C . LEU A 1 84 ? -11.612 -6.773 -3.982 1.00 93.56 84 LEU A C 1
ATOM 702 O O . LEU A 1 84 ? -12.112 -7.785 -4.466 1.00 93.56 84 LEU A O 1
ATOM 706 N N . GLU A 1 85 ? -12.290 -5.648 -3.826 1.00 92.19 85 GLU A N 1
ATOM 707 C CA . GLU A 1 85 ? -13.663 -5.427 -4.274 1.00 92.19 85 GLU A CA 1
ATOM 708 C C . GLU A 1 85 ? -13.674 -4.748 -5.650 1.00 92.19 85 GLU A C 1
ATOM 710 O O . GLU A 1 85 ? -12.733 -4.042 -6.003 1.00 92.19 85 GLU A O 1
ATOM 715 N N . GLU A 1 86 ? -14.760 -4.888 -6.418 1.00 87.38 86 GLU A N 1
ATOM 716 C CA . GLU A 1 86 ? -14.868 -4.279 -7.759 1.00 87.38 86 GLU A CA 1
ATOM 717 C C . GLU A 1 86 ? -14.624 -2.766 -7.767 1.00 87.38 86 GLU A C 1
ATOM 719 O O . GLU A 1 86 ? -14.009 -2.250 -8.692 1.00 87.38 86 GLU A O 1
ATOM 724 N N . ARG A 1 87 ? -15.036 -2.046 -6.717 1.00 84.38 87 ARG A N 1
ATOM 725 C CA . ARG A 1 87 ? -14.816 -0.592 -6.594 1.00 84.38 87 ARG A CA 1
ATOM 726 C C . ARG A 1 87 ? -13.338 -0.186 -6.467 1.00 84.38 87 ARG A C 1
ATOM 728 O O . ARG A 1 87 ? -13.034 1.006 -6.436 1.00 84.38 87 ARG A O 1
ATOM 735 N N . GLU A 1 88 ? -12.448 -1.156 -6.284 1.00 83.62 88 GLU A N 1
ATOM 736 C CA . GLU A 1 88 ? -11.010 -0.969 -6.077 1.00 83.62 88 GLU A CA 1
ATOM 737 C C . GLU A 1 88 ? -10.192 -1.349 -7.316 1.00 83.62 88 GLU A C 1
ATOM 739 O O . GLU A 1 88 ? -8.984 -1.102 -7.322 1.00 83.62 88 GLU A O 1
ATOM 744 N N . LEU A 1 89 ? -10.831 -1.953 -8.325 1.00 77.81 89 LEU A N 1
ATOM 745 C CA . LEU A 1 89 ? -10.208 -2.413 -9.566 1.00 77.81 89 LEU A CA 1
ATOM 746 C C . LEU A 1 89 ? -10.115 -1.306 -10.625 1.00 77.81 89 LEU A C 1
ATOM 748 O O . LEU A 1 89 ? -11.030 -0.456 -10.706 1.00 77.81 89 LEU A O 1
#

InterPro domains:
  IPR054657 Putative T6SS immunity periplasmic lipoprotein [NF045617] (2-74)
  IPR055903 Domain of unknown function DUF7480 [PF24295] (2-76)

Radius of gyration: 13.9 Å; chains: 1; bounding box: 30×24×40 Å

Foldseek 3Di:
DKWKDFPPDDPVPIDDDPDPPPPQDCDPNDGDADVVRPPDDAQTKMKMWDKDADPVVVVVDVCRIDIDMFMFHHHPNDTHGDDDDPVRD

pLDDT: mean 85.34, std 9.56, range [53.0, 96.69]

Organism: NCBI:txid357233

=== Feature glossary ===
Key to the feature types in this record:

pLDDT. pLDDT is the predicted lDDT-Cα score: AlphaFold's confidence that the local environment of each residue (all inter-atomic distances within 15 Å) is correctly placed. It is a per-residue number between 0 and 100, with higher meaning more reliable.

Radius of gyration, Cα contacts, bounding box. The geometric summary reports three shape descriptors. Rg (radius of gyration) measures how spread out the Cα atoms are about their centre of mass; compact globular proteins have small Rg, elongated or unfolded ones large. Cα contacts (<8 Å, |i−j|>4) count long-range residue pairs in spatial proximity — high for tightly packed folds, near zero for rods or random coil. The bounding-box extents give the protein's footprint along x, y, z in Å.

Backbone torsions (φ/ψ). Backbone dihedral angles. Every residue except chain termini has a φ (preceding-C → N → Cα → C) and a ψ (N → Cα → C → next-N). They are reported in degrees following the IUPAC sign convention. Secondary structure is essentially a statement about which (φ, ψ) basin each residue occupies.

Co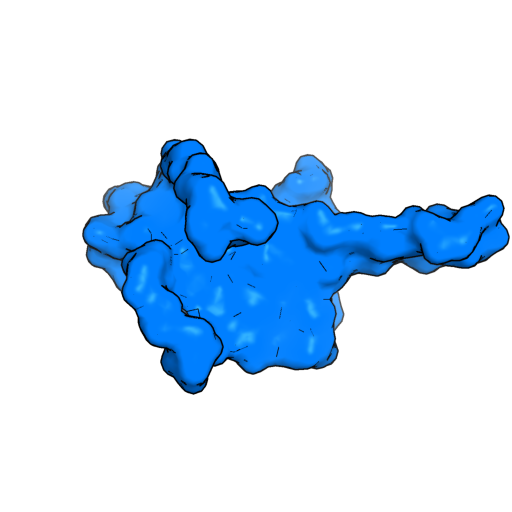ntact-map, Ramachandran, and PAE plots. Plot images: a contact map (which residues are close in 3D, as an N×N binary image), a Ramachandran scatter (backbone torsion angles, revealing secondary-structure composition at a glance), and — for AlphaFold structures — a PAE heatmap (pairwise prediction confidence).

Predicted aligned error. Predicted Aligned Error (PAE) is an AlphaFold confidence matrix: entry (i, j) is the expected error in the position of residue j, in ångströms, when the prediction is superimposed on the true structure at residue i. Low PAE within a block of residues means that block is internally rigid and well-predicted; high PAE between two blocks means their relative placement is uncertain even if each block individually is confident.

Secondary structure (3-state, P-SEA). Three-state secondary structure (P-SEA) collapses the eight DSSP classes into helix (a), strand (b), and coil (c). P-SEA assigns these from Cα geometry alone — distances and angles — without requiring backbone oxygens, so it works on any Cα trace.

Solvent-accessible surface area. Solvent-accessible surface area (SASA) is the area in Å² traced out by the centre of a 1.4 Å probe sphere (a water molecule) rolled over the protein's van der Waals surface (Shrake–Rupley / Lee–Richards construction). Buried residues have near-zero SASA; fully exposed residues can exceed 200 Å². The total SASA scales roughly with the number of surface residues.

Foldseek 3Di. The Foldseek 3Di string encodes local tertiary geometry as a 20-letter alphabet — one character per residue — derived from the relative positions of nearby Cα atoms. Unlike the amino-acid sequence, 3Di is a direct function of the 3D structure, so two proteins with the same fold have similar 3Di strings even at low sequence identity.

B-factor. For experimental (PDB) structures, the B-factor (temperature factor) quantifies the positional spread of each atom in the crystal — a combination of thermal vibration and static disorder — in units of Å². High B-factors mark flexible loops or poorly resolved regions; low B-factors mark the rigid, well-ordered core.

mmCIF coordinates. The mmCIF block holds the 3D Cartesian coordinates of each backbone atom (N, Cα, C, O) in ångströms. mmCIF is the PDB's canonical archive format — a tagged-loop text representation of the atomic model.

InterPro / GO / CATH / organism. Functional annotations link the protein to curated databases. InterPro entries identify conserved domains and families by matching the sequence against member-database signatures (Pfam, PROSITE, CDD, …). Gene Ontology (GO) terms describe molecular function, biological process, and cellular component in a controlled vocabulary. CATH places the structure in a hierarchical fold classification (Class/Architecture/Topology/Homologous-superfamily). The organism is the source species.

Rendered structure images. Structure images 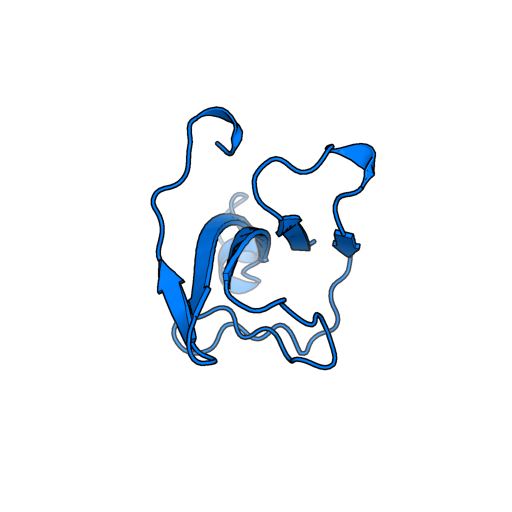are PyMOL renders from six orthogonal camera directions. Cartoon representation draws helices as coils and strands as arrows; sticks shows the backbone as bonds; surface shows the solvent-excluded envelope. Rainbow coloring maps sequence position to hue (blue→red, N→C); chain coloring assigns a distinct color per polypeptide.

Sequence. This is the polypeptide sequence — one letter per residue, N-terminus first. Length ranges from a few dozen residues for small domains to over a thousand for large multi-domain proteins.

Secondary structure (8-state, DSSP). The SS8 string is DSSP's per-residue secondary-structure call. α-helix (H) means an i→i+4 H-bond ladder; β-strand (E) means the residue participates in a β-sheet; 3₁₀ (G) and π (I) are tighter and wider helices; T/S are turns/bends; '-' is loop.

Nearest PDB structures. Structural nearest neighbors (via Foldseek easy-search vs the PDB). Reported per hit: target PDB id, E-value, and alignment TM-score. A TM-score above ~0.5 is the conventional threshold for 'same fold'.